Protein AF-A0A374JNR7-F1 (afdb_monomer)

Radius of gyration: 13.34 Å; Cα contacts (8 Å, |Δi|>4): 187; chains: 1; bounding box: 33×24×39 Å

Solvent-accessible surface area (backbone atoms only — not comparable to full-atom values): 5671 Å² total; per-residue (Å²): 95,83,75,86,62,91,61,78,68,47,79,42,51,63,90,55,48,64,52,77,44,77,40,86,48,89,99,46,96,59,74,42,50,32,41,38,35,57,45,75,62,98,59,32,31,37,40,36,39,29,43,77,87,66,53,74,50,74,49,76,44,50,62,93,53,49,66,48,80,45,78,44,80,55,96,82,29,55,44,63,37,42,36,35,50,44,81,88,76,42,29,35,37,42,40,88

pLDDT: mean 89.22, std 11.48, range [48.94, 97.38]

Structure (mmCIF, N/CA/C/O backbone):
data_AF-A0A374JNR7-F1
#
_entry.id   AF-A0A374JNR7-F1
#
loop_
_atom_site.group_PDB
_atom_site.id
_atom_site.type_symbol
_atom_site.label_atom_id
_atom_site.label_alt_id
_atom_site.label_comp_id
_atom_site.label_asym_id
_atom_site.label_entity_id
_atom_site.label_seq_id
_atom_site.pdbx_PDB_ins_code
_atom_site.Cartn_x
_atom_site.Cartn_y
_atom_site.Cartn_z
_atom_site.occupancy
_atom_site.B_iso_or_equiv
_atom_site.auth_seq_id
_atom_site.auth_comp_id
_atom_site.auth_asym_id
_atom_site.auth_atom_id
_atom_site.pdbx_PDB_model_num
ATOM 1 N N . MET A 1 1 ? -12.224 14.253 10.543 1.00 48.94 1 MET A N 1
ATOM 2 C CA . MET A 1 1 ? -11.191 14.921 11.386 1.00 48.94 1 MET A CA 1
ATOM 3 C C . MET A 1 1 ? -9.823 14.397 10.940 1.00 48.94 1 MET A C 1
ATOM 5 O O . MET A 1 1 ? -9.729 13.193 10.777 1.00 48.94 1 MET A O 1
ATOM 9 N N . LYS A 1 2 ? -8.794 15.224 10.666 1.00 51.59 2 LYS A N 1
ATOM 10 C CA . LYS A 1 2 ? -7.481 14.697 10.210 1.00 51.59 2 LYS A CA 1
ATOM 11 C C . LYS A 1 2 ? -6.738 14.040 11.381 1.00 51.59 2 LYS A C 1
ATOM 13 O O . LYS A 1 2 ? -6.398 14.731 12.343 1.00 51.59 2 LYS A O 1
ATOM 18 N N . VAL A 1 3 ? -6.502 12.731 11.306 1.00 51.94 3 VAL A N 1
ATOM 19 C CA . VAL A 1 3 ? -5.721 11.976 12.300 1.00 51.94 3 VAL A CA 1
ATOM 20 C C . VAL A 1 3 ? -4.239 12.333 12.145 1.00 51.94 3 VAL A C 1
ATOM 22 O O . VAL A 1 3 ? -3.728 12.365 11.032 1.00 51.94 3 VAL A O 1
ATOM 25 N N . LYS A 1 4 ? -3.541 12.624 13.251 1.00 49.97 4 LYS A N 1
ATOM 26 C CA .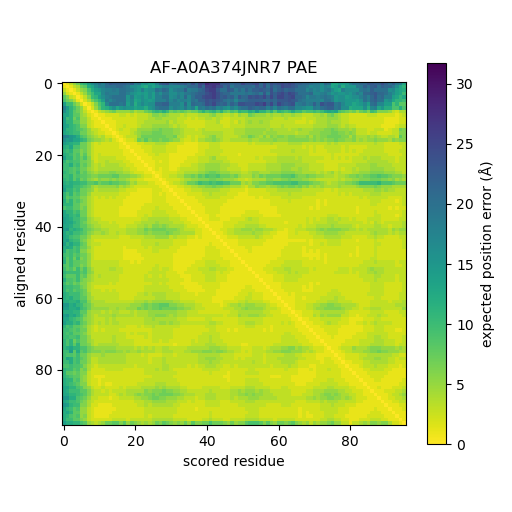 LYS A 1 4 ? -2.070 12.702 13.272 1.00 49.97 4 LYS A CA 1
ATOM 27 C C . LYS A 1 4 ? -1.514 11.346 13.692 1.00 49.97 4 LYS A C 1
ATOM 29 O O . LYS A 1 4 ? -1.608 10.976 14.860 1.00 49.97 4 LYS A O 1
ATOM 34 N N . THR A 1 5 ? -0.940 10.621 12.748 1.00 52.47 5 THR A N 1
ATOM 35 C CA . THR A 1 5 ? -0.227 9.354 12.946 1.00 52.47 5 THR A CA 1
ATOM 36 C C . THR A 1 5 ? 1.217 9.617 13.395 1.00 52.47 5 THR A C 1
ATOM 38 O O . THR A 1 5 ? 1.887 10.511 12.890 1.00 52.47 5 THR A O 1
ATOM 41 N N . ASN A 1 6 ? 1.726 8.840 14.360 1.00 51.53 6 ASN A N 1
ATOM 42 C CA . ASN A 1 6 ? 3.134 8.886 14.809 1.00 51.53 6 ASN A CA 1
ATOM 43 C C . ASN A 1 6 ? 4.032 7.893 14.034 1.00 51.53 6 ASN A C 1
ATOM 45 O O . ASN A 1 6 ? 5.051 7.442 14.558 1.00 51.53 6 ASN A O 1
ATOM 49 N N . VAL A 1 7 ? 3.653 7.500 12.813 1.00 54.19 7 VAL A N 1
ATOM 50 C CA . VAL A 1 7 ? 4.410 6.515 12.029 1.00 54.19 7 VAL A CA 1
ATOM 51 C C . VAL A 1 7 ? 5.463 7.224 11.183 1.00 54.19 7 VAL A C 1
ATOM 53 O O . VAL A 1 7 ? 5.172 7.876 10.187 1.00 54.19 7 VAL A O 1
ATOM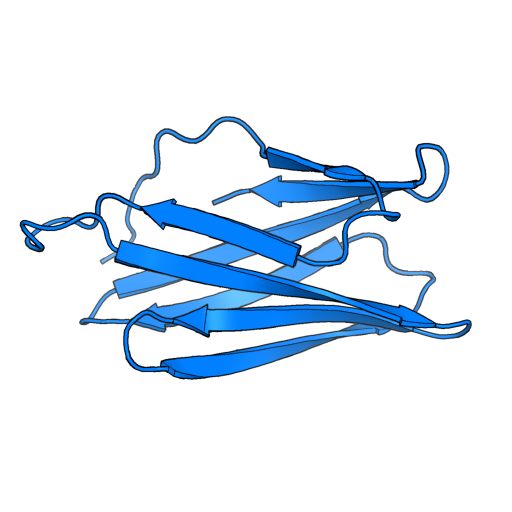 56 N N . SER A 1 8 ? 6.716 7.056 11.595 1.00 66.38 8 SER A N 1
ATOM 57 C CA . SER A 1 8 ? 7.894 7.158 10.739 1.00 66.38 8 SER A CA 1
ATOM 58 C C . SER A 1 8 ? 7.844 6.045 9.687 1.00 66.38 8 SER A C 1
ATOM 60 O O . SER A 1 8 ? 7.722 4.885 10.065 1.00 66.38 8 SER A O 1
ATOM 62 N N . THR A 1 9 ? 7.898 6.439 8.416 1.00 76.19 9 THR A N 1
ATOM 63 C CA . THR A 1 9 ? 7.920 5.662 7.160 1.00 76.19 9 THR A CA 1
ATOM 64 C C . THR A 1 9 ? 7.996 4.126 7.232 1.00 76.19 9 THR A C 1
ATOM 66 O O . THR A 1 9 ? 8.829 3.548 7.933 1.00 76.19 9 THR A O 1
ATOM 69 N N . ILE A 1 10 ? 7.192 3.448 6.406 1.00 88.06 10 ILE A N 1
ATOM 70 C CA . ILE A 1 10 ? 7.258 1.990 6.213 1.00 88.06 10 ILE A CA 1
ATOM 71 C C . ILE A 1 10 ? 7.914 1.694 4.868 1.00 88.06 10 ILE A C 1
ATOM 73 O O . ILE A 1 10 ? 7.389 2.088 3.831 1.00 88.06 10 ILE A O 1
ATOM 77 N N . LEU A 1 11 ? 9.032 0.964 4.886 1.00 90.31 11 LEU A N 1
ATOM 78 C CA . LEU A 1 11 ? 9.728 0.511 3.680 1.00 90.31 11 LEU A CA 1
ATOM 79 C C . LEU A 1 11 ? 9.397 -0.953 3.386 1.00 90.31 11 LEU A C 1
ATOM 81 O O . LEU A 1 11 ? 9.562 -1.820 4.245 1.00 90.31 11 LEU A O 1
ATOM 85 N N . VAL A 1 12 ? 8.963 -1.233 2.160 1.00 91.56 12 VAL A N 1
ATOM 86 C CA . VAL A 1 12 ? 8.574 -2.568 1.698 1.00 91.56 12 VAL A CA 1
ATOM 87 C C . VAL A 1 12 ? 9.323 -2.898 0.411 1.00 91.56 12 VAL A C 1
ATOM 89 O O . VAL A 1 12 ? 9.147 -2.224 -0.599 1.00 91.56 12 VAL A O 1
ATOM 92 N N . SER A 1 13 ? 10.150 -3.945 0.424 1.00 92.19 13 SER A N 1
ATOM 93 C CA . SER A 1 13 ? 10.790 -4.456 -0.801 1.00 92.19 13 SER A CA 1
ATOM 94 C C . SER A 1 13 ? 9.736 -4.838 -1.846 1.00 92.19 13 SER A C 1
ATOM 96 O O . SER A 1 13 ? 8.724 -5.442 -1.494 1.00 92.19 13 SER A O 1
ATOM 98 N N . GLU A 1 14 ? 9.995 -4.562 -3.126 1.00 90.06 14 GLU A N 1
ATOM 99 C CA . GLU A 1 14 ? 9.122 -4.926 -4.252 1.00 90.06 14 GLU A CA 1
ATOM 100 C C . GLU A 1 14 ? 8.817 -6.433 -4.323 1.00 90.06 14 GLU A C 1
ATOM 102 O O . GLU A 1 14 ? 7.779 -6.837 -4.856 1.00 90.06 14 GLU A O 1
ATOM 107 N N . GLU A 1 15 ? 9.687 -7.274 -3.760 1.00 90.88 15 GLU A N 1
ATOM 108 C CA . GLU A 1 15 ? 9.462 -8.719 -3.656 1.00 90.88 15 GLU A CA 1
ATOM 109 C C . GLU A 1 15 ? 8.266 -9.063 -2.751 1.00 90.88 15 GLU A C 1
ATOM 111 O O . GLU A 1 15 ? 7.592 -10.074 -2.967 1.00 90.88 15 GLU A O 1
ATOM 116 N N . ASN A 1 16 ? 7.952 -8.201 -1.779 1.00 89.56 16 ASN A N 1
ATOM 117 C CA . ASN A 1 16 ? 6.781 -8.323 -0.923 1.00 89.56 16 ASN A CA 1
ATOM 118 C C . ASN A 1 16 ? 5.616 -7.550 -1.535 1.00 89.56 16 ASN A C 1
ATOM 120 O O . ASN A 1 16 ? 5.604 -6.324 -1.606 1.00 89.56 16 ASN A O 1
ATOM 124 N N . ARG A 1 17 ? 4.585 -8.283 -1.954 1.00 88.00 17 ARG A N 1
ATOM 125 C CA . ARG A 1 17 ? 3.395 -7.687 -2.577 1.00 88.00 17 ARG A CA 1
ATOM 126 C C . ARG A 1 17 ? 2.297 -7.320 -1.591 1.00 88.00 17 ARG A C 1
ATOM 128 O O . ARG A 1 17 ? 1.228 -6.909 -2.028 1.00 88.00 17 ARG A O 1
ATOM 135 N N . TYR A 1 18 ? 2.550 -7.468 -0.298 1.00 94.00 18 TYR A N 1
ATOM 136 C CA . TYR A 1 18 ? 1.544 -7.319 0.739 1.00 94.00 18 TYR A CA 1
ATOM 137 C C . TYR A 1 18 ? 2.161 -6.825 2.046 1.00 94.00 18 TYR A C 1
ATOM 139 O O . TYR A 1 18 ? 3.231 -7.293 2.442 1.00 94.00 18 TYR A O 1
ATOM 147 N N . VAL A 1 19 ? 1.466 -5.912 2.718 1.00 94.31 19 VAL A N 1
ATOM 148 C CA . VAL A 1 19 ? 1.745 -5.493 4.093 1.00 94.31 19 VAL A CA 1
ATOM 149 C C . VAL A 1 19 ? 0.429 -5.181 4.807 1.00 94.31 19 VAL A C 1
ATOM 151 O O . VAL A 1 19 ? -0.460 -4.572 4.217 1.00 94.31 19 VAL A O 1
ATOM 154 N N . SER A 1 20 ? 0.317 -5.568 6.076 1.00 94.31 20 SER A N 1
ATOM 155 C CA . SER A 1 20 ? -0.783 -5.146 6.950 1.00 94.31 20 SER A CA 1
ATOM 156 C C . SER A 1 20 ? -0.330 -4.003 7.847 1.00 94.31 20 SER A C 1
ATOM 158 O O . SER A 1 20 ? 0.768 -4.035 8.409 1.00 94.31 20 SER A O 1
ATOM 160 N N . LEU A 1 21 ? -1.187 -3.002 7.993 1.00 91.38 21 LEU A N 1
ATOM 161 C CA . LEU A 1 21 ? -0.917 -1.754 8.692 1.00 91.38 21 LEU A CA 1
ATOM 162 C C . LEU A 1 21 ? -1.894 -1.625 9.855 1.00 91.38 21 LEU A C 1
ATOM 164 O O . LEU A 1 21 ? -3.090 -1.451 9.648 1.00 91.38 21 LEU A O 1
ATOM 168 N N . GLY A 1 22 ? -1.376 -1.736 11.078 1.00 91.38 22 GLY A N 1
ATOM 169 C CA . GLY A 1 22 ? -2.156 -1.512 12.291 1.00 91.38 22 GLY A CA 1
ATOM 170 C C . GLY A 1 22 ? -2.154 -0.038 12.675 1.00 91.38 22 GLY A C 1
ATOM 171 O O . GLY A 1 22 ? -1.097 0.515 12.982 1.00 91.38 22 GLY A O 1
ATOM 172 N N . LEU A 1 23 ? -3.328 0.588 12.679 1.00 87.38 23 LEU A N 1
ATOM 173 C CA . LEU A 1 23 ? -3.515 1.986 13.051 1.00 87.38 23 LEU A CA 1
ATOM 174 C C . LEU A 1 23 ? -4.341 2.096 14.334 1.00 87.38 23 LEU A C 1
ATOM 176 O O . LEU A 1 23 ? -5.396 1.480 14.473 1.00 87.38 23 LEU A O 1
ATOM 180 N N . ASN A 1 24 ? -3.863 2.928 15.260 1.00 88.81 24 ASN A N 1
ATOM 181 C CA . ASN A 1 24 ? -4.674 3.409 16.374 1.00 88.81 24 ASN A CA 1
ATOM 182 C C . ASN A 1 24 ? -5.475 4.613 15.876 1.00 88.81 24 ASN A C 1
ATOM 184 O O . ASN A 1 24 ? -4.891 5.668 15.610 1.00 88.81 24 ASN A O 1
ATOM 188 N N . ILE A 1 25 ? -6.786 4.448 15.730 1.00 87.00 25 ILE A N 1
ATOM 189 C CA . ILE A 1 25 ? -7.694 5.508 15.284 1.00 87.00 25 ILE A CA 1
ATOM 190 C C . ILE A 1 25 ? -8.380 6.101 16.522 1.00 87.00 25 ILE A C 1
ATOM 192 O O . ILE A 1 25 ? -8.783 5.337 17.400 1.00 87.00 25 ILE A O 1
ATOM 196 N N . PRO A 1 26 ? -8.481 7.441 16.648 1.00 85.94 26 PRO A N 1
ATOM 197 C CA . PRO A 1 26 ? -9.178 8.048 17.776 1.00 85.94 26 PRO A CA 1
ATOM 198 C C . PRO A 1 26 ? -10.609 7.518 17.897 1.00 85.94 26 PRO A C 1
ATOM 200 O O . PRO A 1 26 ? -11.267 7.270 16.894 1.00 85.94 26 PRO A O 1
ATOM 203 N N . ASP A 1 27 ? -11.071 7.349 19.133 1.00 88.31 27 ASP A N 1
ATOM 204 C CA . ASP A 1 27 ? -12.423 6.879 19.464 1.00 88.31 27 ASP A CA 1
ATOM 205 C C . ASP A 1 27 ? -12.744 5.420 19.069 1.00 88.31 27 ASP A C 1
ATOM 207 O O . ASP A 1 27 ? -13.837 4.940 19.365 1.00 88.31 27 ASP A O 1
ATOM 211 N N . ILE A 1 28 ? -11.772 4.677 18.520 1.00 87.81 28 ILE A N 1
ATOM 212 C CA . ILE A 1 28 ? -11.863 3.231 18.288 1.00 87.81 28 ILE A CA 1
ATOM 213 C C . ILE A 1 28 ? -10.940 2.505 19.275 1.00 87.81 28 ILE A C 1
ATOM 215 O O . ILE A 1 28 ? -9.728 2.718 19.286 1.00 87.81 28 ILE A O 1
ATOM 219 N N . GLU A 1 29 ? -11.507 1.647 20.130 1.00 89.44 29 GLU A N 1
ATOM 220 C CA . GLU A 1 29 ? -10.753 0.964 21.199 1.00 89.44 29 GLU A CA 1
ATOM 221 C C . GLU A 1 29 ? -9.757 -0.085 20.672 1.00 89.44 29 GLU A C 1
ATOM 223 O O . GLU A 1 29 ? -8.766 -0.394 21.337 1.00 89.44 29 GLU A O 1
ATOM 228 N N . GLU A 1 30 ? -10.001 -0.627 19.477 1.00 90.81 30 GLU A N 1
ATOM 229 C CA . GLU A 1 30 ? -9.199 -1.690 18.870 1.00 90.81 30 GLU A CA 1
ATOM 230 C C . GLU A 1 30 ? -8.282 -1.169 17.756 1.00 90.81 30 GLU A C 1
ATOM 232 O O . GLU A 1 30 ? -8.643 -0.266 16.998 1.00 90.81 30 GLU A O 1
ATOM 237 N N . ILE A 1 31 ? -7.105 -1.793 17.612 1.00 91.06 31 ILE A N 1
ATOM 238 C CA . ILE A 1 31 ? -6.202 -1.536 16.482 1.00 91.06 31 ILE A CA 1
ATOM 239 C C . ILE A 1 31 ? -6.911 -1.933 15.191 1.00 91.06 31 ILE A C 1
ATOM 241 O O . ILE A 1 31 ? -7.279 -3.091 15.002 1.00 91.06 31 ILE A O 1
ATOM 245 N N . GLN A 1 32 ? -7.020 -0.977 14.279 1.00 92.94 32 GLN A N 1
ATOM 246 C CA . GLN A 1 32 ? -7.634 -1.178 12.978 1.00 92.94 32 GLN A CA 1
ATOM 247 C C . GLN A 1 32 ? -6.583 -1.637 11.973 1.00 92.94 32 GLN A C 1
ATOM 249 O O . GLN A 1 32 ? -5.524 -1.018 11.849 1.00 92.94 32 GLN A O 1
ATOM 254 N N . ILE A 1 33 ? -6.860 -2.742 11.279 1.00 94.12 33 ILE A N 1
ATOM 255 C CA . ILE A 1 33 ? -5.928 -3.352 10.328 1.00 94.12 33 ILE A CA 1
ATOM 256 C C . ILE A 1 33 ? -6.331 -2.981 8.904 1.00 94.12 33 ILE A C 1
ATOM 258 O O . ILE A 1 33 ? -7.417 -3.327 8.450 1.00 94.12 33 ILE A O 1
ATOM 262 N N . PHE A 1 34 ? -5.423 -2.316 8.196 1.00 94.38 34 PHE A N 1
ATOM 263 C CA . PHE A 1 34 ? -5.541 -2.021 6.773 1.00 94.38 34 PHE A CA 1
ATOM 264 C C . PHE A 1 34 ? -4.568 -2.893 5.991 1.00 94.38 34 PHE A C 1
ATOM 266 O O . PHE A 1 34 ? -3.367 -2.896 6.266 1.00 94.38 34 PHE A O 1
ATOM 273 N N . ASP A 1 35 ? -5.062 -3.595 4.982 1.00 96.25 35 ASP A N 1
ATOM 274 C CA . ASP A 1 35 ? -4.240 -4.458 4.141 1.00 96.25 35 ASP A CA 1
ATOM 275 C C . ASP A 1 35 ? -3.853 -3.749 2.849 1.00 96.25 35 ASP A C 1
ATOM 277 O O . ASP A 1 35 ? -4.710 -3.358 2.058 1.00 96.25 35 ASP A O 1
ATOM 281 N N . VAL A 1 36 ? -2.555 -3.624 2.591 1.00 96.06 36 VAL A N 1
ATOM 282 C CA . VAL A 1 36 ? -2.021 -2.975 1.392 1.00 96.06 36 VAL A CA 1
ATOM 283 C C . VAL A 1 36 ? -1.393 -4.011 0.478 1.00 96.06 36 VAL A C 1
ATOM 285 O O . VAL A 1 36 ? -0.439 -4.695 0.838 1.00 96.06 36 VAL A O 1
ATOM 288 N N . ASN A 1 37 ? -1.914 -4.093 -0.742 1.00 96.69 37 ASN A N 1
ATOM 289 C CA . ASN A 1 37 ? -1.418 -4.952 -1.807 1.00 96.69 37 ASN A CA 1
ATOM 290 C C . ASN A 1 37 ? -0.751 -4.111 -2.893 1.00 96.69 37 ASN A C 1
ATOM 292 O O . ASN A 1 37 ? -1.385 -3.221 -3.459 1.00 96.69 37 ASN A O 1
ATOM 296 N N . PHE A 1 38 ? 0.492 -4.431 -3.239 1.00 95.81 38 PHE A N 1
ATOM 297 C CA . PHE A 1 38 ? 1.245 -3.737 -4.280 1.00 95.81 38 PHE A CA 1
ATOM 298 C C . PHE A 1 38 ? 1.035 -4.396 -5.643 1.00 95.81 38 PHE A C 1
ATOM 300 O O . PHE A 1 38 ? 1.151 -5.613 -5.814 1.00 95.81 38 PHE A O 1
ATOM 307 N N . ILE A 1 39 ? 0.751 -3.569 -6.644 1.00 94.19 39 ILE A N 1
ATOM 308 C CA . ILE A 1 39 ? 0.517 -3.970 -8.027 1.00 94.19 39 ILE A CA 1
ATOM 309 C C . ILE A 1 39 ? 1.616 -3.348 -8.873 1.00 94.19 39 ILE A C 1
ATOM 311 O O . ILE A 1 39 ? 1.811 -2.138 -8.838 1.00 94.19 39 ILE A O 1
ATOM 315 N N . LYS A 1 40 ? 2.295 -4.151 -9.692 1.00 92.50 40 LYS A N 1
ATOM 316 C CA . LYS A 1 40 ? 3.268 -3.637 -10.657 1.00 92.50 40 LYS A CA 1
ATOM 317 C C . LYS A 1 40 ? 3.334 -4.498 -11.907 1.00 92.50 40 LYS A C 1
ATOM 319 O O . LYS A 1 40 ? 3.266 -5.725 -11.847 1.00 92.50 40 LYS A O 1
ATOM 324 N N . ASN A 1 41 ? 3.450 -3.835 -13.049 1.00 90.88 41 ASN A N 1
ATOM 325 C CA . ASN A 1 41 ? 3.724 -4.432 -14.348 1.00 90.88 41 ASN A CA 1
ATOM 326 C C . ASN A 1 41 ? 4.648 -3.514 -15.166 1.00 90.88 41 ASN A C 1
ATOM 328 O O . ASN A 1 41 ? 5.168 -2.521 -14.663 1.00 90.88 41 ASN A O 1
ATOM 332 N N . THR A 1 42 ? 4.854 -3.842 -16.441 1.00 92.56 42 THR A N 1
ATOM 333 C CA . THR A 1 42 ? 5.781 -3.116 -17.325 1.00 92.56 42 THR A CA 1
ATOM 334 C C . THR A 1 42 ? 5.377 -1.669 -17.622 1.00 92.56 42 THR A C 1
ATOM 336 O O . THR A 1 42 ? 6.203 -0.903 -18.105 1.00 92.56 42 THR A O 1
ATOM 339 N N . HIS A 1 43 ? 4.123 -1.283 -17.379 1.00 93.56 43 HIS A N 1
ATOM 340 C CA . HIS A 1 43 ? 3.592 0.037 -17.735 1.00 93.56 43 HIS A CA 1
ATOM 341 C C . HIS A 1 43 ? 3.109 0.841 -16.529 1.00 93.56 43 HIS A C 1
ATOM 343 O O . HIS A 1 43 ? 3.158 2.072 -16.556 1.00 93.56 43 HIS A O 1
ATOM 349 N N . ASN A 1 44 ? 2.637 0.160 -15.487 1.00 95.25 44 ASN A N 1
ATOM 350 C CA . ASN A 1 44 ? 1.965 0.761 -14.347 1.00 95.25 44 ASN A CA 1
ATOM 351 C C . ASN A 1 44 ? 2.411 0.112 -13.041 1.00 95.25 44 ASN A C 1
ATOM 353 O O . ASN A 1 44 ? 2.768 -1.067 -13.001 1.00 95.25 44 ASN A O 1
ATOM 357 N N . TRP A 1 45 ? 2.274 0.872 -11.967 1.00 95.69 45 TRP A N 1
ATOM 358 C CA . TRP A 1 45 ? 2.287 0.352 -10.610 1.00 95.69 45 TRP A CA 1
ATOM 359 C C . TRP A 1 45 ? 1.188 1.021 -9.788 1.00 95.69 45 TRP A C 1
ATOM 361 O O . TRP A 1 45 ? 0.542 1.967 -10.240 1.00 95.69 45 TRP A O 1
ATOM 371 N N . GLY A 1 46 ? 0.949 0.516 -8.593 1.00 96.12 46 GLY A N 1
ATOM 372 C CA . GLY A 1 46 ? 0.060 1.135 -7.633 1.00 96.12 46 GLY A CA 1
ATOM 373 C C . GLY A 1 46 ? -0.264 0.188 -6.500 1.00 96.12 46 GLY A 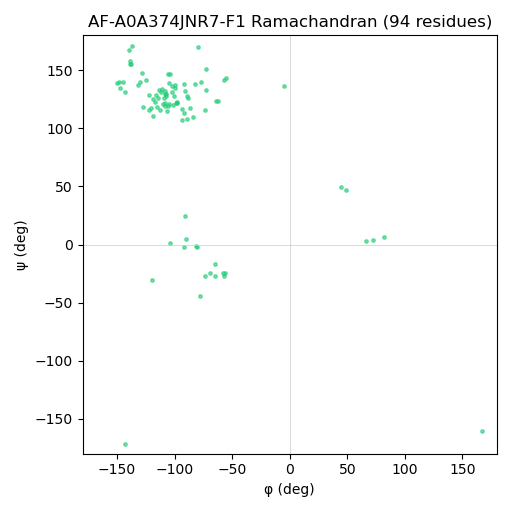C 1
ATOM 374 O O . GLY A 1 46 ?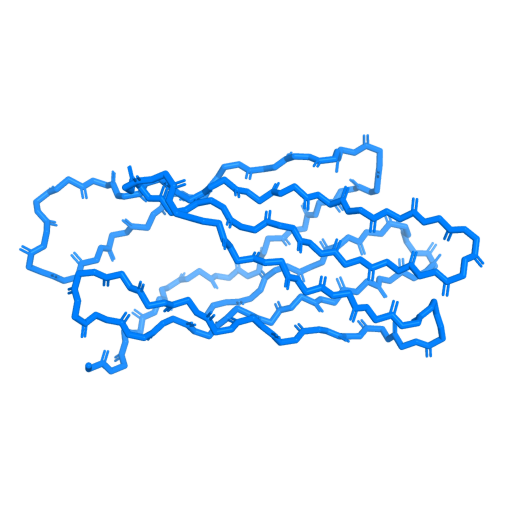 0.449 -0.792 -6.282 1.00 96.12 46 GLY A O 1
ATOM 375 N N . ILE A 1 47 ? -1.345 0.480 -5.791 1.00 97.06 47 ILE A N 1
ATOM 376 C CA . ILE A 1 47 ? -1.741 -0.287 -4.617 1.00 97.06 47 ILE A CA 1
ATOM 377 C C . ILE A 1 47 ? -3.250 -0.515 -4.581 1.00 97.06 47 ILE A C 1
ATOM 379 O O . ILE A 1 47 ? -4.034 0.235 -5.169 1.00 97.06 47 ILE A O 1
ATOM 383 N N . THR A 1 48 ? -3.650 -1.549 -3.856 1.00 97.38 48 THR A N 1
ATOM 384 C CA . THR A 1 48 ? -5.009 -1.719 -3.343 1.00 97.38 48 THR A CA 1
ATOM 385 C C . THR A 1 48 ? -4.943 -1.753 -1.830 1.00 97.38 48 THR A C 1
ATOM 387 O O . THR A 1 48 ? -4.210 -2.571 -1.282 1.00 97.38 48 THR A O 1
ATOM 390 N N . VAL A 1 49 ? -5.704 -0.882 -1.179 1.00 97.12 49 VAL A N 1
ATOM 391 C CA . VAL A 1 49 ? -5.892 -0.880 0.270 1.00 97.12 49 VAL A CA 1
ATOM 392 C C . VAL A 1 49 ? -7.248 -1.493 0.578 1.00 97.12 49 VAL A C 1
ATOM 394 O O . VAL A 1 49 ? -8.235 -1.117 -0.051 1.00 97.12 49 VAL A O 1
ATOM 397 N N . VAL A 1 50 ? -7.294 -2.434 1.511 1.00 97.38 50 VAL A N 1
ATOM 398 C CA . VAL A 1 50 ? -8.524 -2.991 2.077 1.00 97.38 50 VAL A CA 1
ATOM 399 C C . VAL A 1 50 ? -8.642 -2.458 3.498 1.00 97.38 50 VAL A C 1
ATOM 401 O O . VAL A 1 50 ? -7.708 -2.609 4.284 1.00 97.38 50 VAL A O 1
ATOM 404 N N . ASP A 1 51 ? -9.741 -1.775 3.794 1.00 95.62 51 ASP A N 1
ATOM 405 C CA . ASP A 1 51 ? -10.035 -1.280 5.139 1.00 95.62 51 ASP A CA 1
ATOM 406 C C . ASP A 1 51 ? -10.604 -2.398 6.044 1.00 95.62 51 ASP A C 1
ATOM 408 O O . ASP A 1 51 ? -10.910 -3.489 5.547 1.00 95.62 51 ASP A O 1
ATOM 412 N N . PRO A 1 52 ? -10.733 -2.165 7.366 1.00 95.44 52 PRO A N 1
ATOM 413 C CA . PRO A 1 52 ? -11.248 -3.167 8.303 1.00 95.44 52 PRO A CA 1
ATOM 414 C C . PRO A 1 52 ? -12.649 -3.700 7.968 1.00 95.44 52 PRO A C 1
ATOM 416 O O . PRO A 1 52 ? -12.958 -4.848 8.287 1.00 95.44 52 PRO A O 1
ATOM 419 N N . ASP A 1 53 ? -13.474 -2.907 7.278 1.00 95.38 53 ASP A N 1
ATOM 420 C CA . ASP A 1 53 ? -14.816 -3.305 6.833 1.00 95.38 53 ASP A CA 1
ATOM 421 C C . ASP A 1 53 ? -14.784 -4.133 5.533 1.00 95.38 53 ASP A C 1
ATOM 423 O O . ASP A 1 53 ? -15.820 -4.573 5.023 1.00 95.38 53 ASP A O 1
ATOM 427 N N . GLY A 1 54 ? -13.594 -4.361 4.971 1.00 95.69 54 GLY A N 1
ATOM 428 C CA . GLY A 1 54 ? -13.377 -5.097 3.730 1.00 95.69 54 GLY A CA 1
ATOM 429 C C . GLY A 1 54 ? -13.597 -4.260 2.470 1.00 95.69 54 GLY A C 1
ATOM 430 O O . GLY A 1 54 ? -13.567 -4.803 1.359 1.00 95.69 54 GLY A O 1
ATOM 431 N N . LYS A 1 55 ? -13.824 -2.949 2.591 1.00 96.56 55 LYS A N 1
ATOM 432 C CA . LYS A 1 55 ? -13.957 -2.059 1.440 1.00 96.56 55 LYS A CA 1
ATOM 433 C C . LYS A 1 55 ? -12.577 -1.760 0.864 1.00 96.56 55 LYS A C 1
ATOM 435 O O . LYS A 1 55 ? -11.581 -1.578 1.557 1.00 96.56 55 LYS A O 1
ATOM 440 N N . THR A 1 56 ? -12.528 -1.735 -0.464 1.00 96.88 56 THR A N 1
ATOM 441 C CA . THR A 1 56 ? -11.275 -1.668 -1.214 1.00 96.88 56 THR A CA 1
ATOM 442 C C . THR A 1 56 ? -11.114 -0.333 -1.926 1.00 96.88 56 THR A C 1
ATOM 444 O O . THR A 1 56 ? -11.991 0.069 -2.696 1.00 96.88 56 THR A O 1
ATOM 447 N N . THR A 1 57 ? -9.951 0.291 -1.774 1.00 96.94 57 THR A N 1
ATOM 448 C CA . THR A 1 57 ? -9.528 1.463 -2.543 1.00 96.94 57 THR A CA 1
ATOM 449 C C . THR A 1 57 ? -8.314 1.101 -3.386 1.00 96.94 57 THR A C 1
ATOM 451 O O . THR A 1 57 ? -7.252 0.782 -2.859 1.00 96.94 57 THR A O 1
ATOM 454 N N . THR A 1 58 ? -8.445 1.186 -4.710 1.00 96.69 58 THR A N 1
ATOM 455 C CA . THR A 1 58 ? -7.342 0.919 -5.644 1.00 96.69 58 THR A CA 1
ATOM 456 C C . THR A 1 58 ? -6.907 2.201 -6.331 1.00 96.69 58 THR A C 1
ATOM 458 O O . THR A 1 58 ? -7.727 2.952 -6.868 1.00 96.69 58 THR A O 1
ATOM 461 N N . LYS A 1 59 ? -5.595 2.421 -6.386 1.00 97.38 59 LYS A N 1
ATOM 462 C CA . LYS A 1 59 ? -4.985 3.497 -7.163 1.00 97.38 59 LYS A CA 1
ATOM 463 C C . LYS A 1 59 ? -3.829 2.950 -7.979 1.00 97.38 59 LYS A C 1
ATOM 465 O O . LYS A 1 59 ? -3.023 2.167 -7.491 1.00 97.38 59 LYS A O 1
ATOM 470 N N . LEU A 1 60 ? -3.757 3.390 -9.231 1.00 96.25 60 LEU A N 1
ATOM 471 C CA . LEU A 1 60 ? -2.713 3.031 -10.182 1.00 96.25 60 LEU A CA 1
ATOM 472 C C . LEU A 1 60 ? -2.117 4.298 -10.786 1.00 96.25 60 LEU A C 1
ATOM 474 O O . LEU A 1 60 ? -2.816 5.286 -11.011 1.00 96.25 60 LEU A O 1
ATOM 478 N N . THR A 1 61 ? -0.836 4.236 -11.109 1.00 96.31 61 THR A N 1
ATOM 479 C CA . THR A 1 61 ? -0.110 5.271 -11.832 1.00 96.31 61 THR A CA 1
ATOM 480 C C . THR A 1 61 ? 0.838 4.643 -12.851 1.00 96.31 61 THR A C 1
ATOM 482 O O . THR A 1 61 ? 1.067 3.431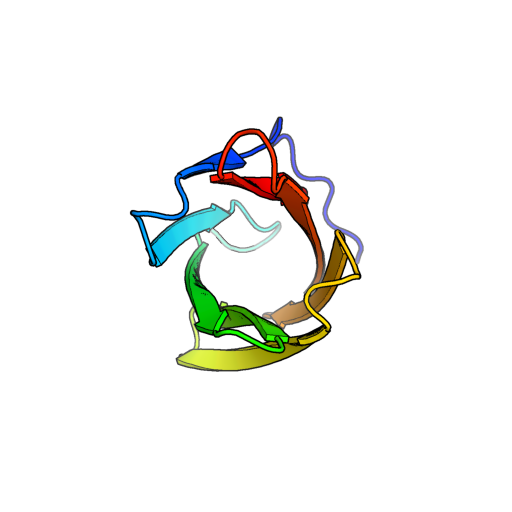 -12.867 1.00 96.31 61 THR A O 1
ATOM 485 N N . LYS A 1 62 ? 1.370 5.468 -13.752 1.00 95.25 62 LYS A N 1
ATOM 486 C CA . LYS A 1 62 ? 2.339 5.024 -14.762 1.00 95.25 62 LYS A CA 1
ATOM 487 C C . LYS A 1 62 ? 3.693 4.758 -14.112 1.00 95.25 62 LYS A C 1
ATOM 489 O O . LYS A 1 62 ? 4.072 5.457 -13.182 1.00 95.25 62 LYS A O 1
ATOM 494 N N . ILE A 1 63 ? 4.472 3.839 -14.679 1.00 91.25 63 ILE A N 1
ATOM 495 C CA . ILE A 1 63 ? 5.811 3.478 -14.181 1.00 91.25 63 ILE A CA 1
ATOM 496 C C . ILE A 1 63 ? 6.798 4.657 -14.107 1.00 91.25 63 ILE A C 1
ATOM 498 O O . ILE A 1 63 ? 7.720 4.638 -13.307 1.00 91.25 63 ILE A O 1
ATOM 502 N N . CYS A 1 64 ? 6.583 5.710 -14.903 1.00 89.88 64 CYS A N 1
ATOM 503 C CA . CYS A 1 64 ? 7.398 6.928 -14.881 1.00 89.88 64 CYS A CA 1
ATOM 504 C C . CYS A 1 64 ? 7.043 7.915 -13.755 1.00 89.88 64 CYS A C 1
ATOM 506 O O . CYS A 1 64 ? 7.646 8.984 -13.664 1.00 89.88 64 CYS A O 1
ATOM 508 N N . LYS A 1 65 ? 6.022 7.615 -12.948 1.00 94.50 65 LYS A N 1
ATOM 509 C CA . LYS A 1 65 ? 5.664 8.373 -11.751 1.00 94.50 65 LYS A CA 1
ATOM 510 C C . LYS A 1 6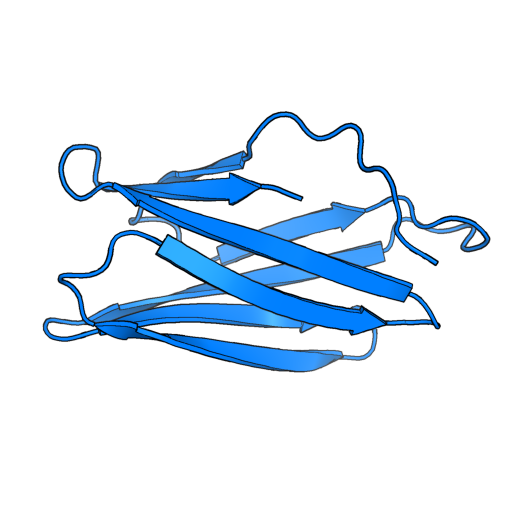5 ? 6.160 7.605 -10.540 1.00 94.50 65 LYS A C 1
ATOM 512 O O . LYS A 1 65 ? 5.934 6.406 -10.458 1.00 94.50 65 LYS A O 1
ATOM 517 N N . ASN A 1 66 ? 6.761 8.310 -9.592 1.00 94.31 66 ASN A N 1
ATOM 518 C CA . ASN A 1 66 ? 7.363 7.681 -8.417 1.00 94.31 66 ASN A CA 1
ATOM 519 C C . ASN A 1 66 ? 6.504 7.842 -7.164 1.00 94.31 66 ASN A C 1
ATOM 521 O O . ASN A 1 66 ? 6.920 7.403 -6.104 1.00 94.31 66 ASN A O 1
ATOM 525 N N . SER A 1 67 ? 5.340 8.488 -7.263 1.00 95.44 67 SER A N 1
ATOM 526 C CA . SER A 1 67 ? 4.448 8.702 -6.129 1.00 95.44 67 SER A CA 1
ATOM 527 C C . SER A 1 67 ? 2.989 8.466 -6.487 1.00 95.44 67 SER A C 1
ATOM 529 O O . SER A 1 67 ? 2.576 8.575 -7.652 1.00 95.44 67 SER A O 1
ATOM 531 N N . LEU A 1 68 ? 2.220 8.140 -5.457 1.00 95.44 68 LEU A N 1
ATOM 532 C CA . LEU A 1 68 ? 0.803 7.873 -5.515 1.00 95.44 68 LEU A CA 1
ATOM 533 C C . LEU A 1 68 ? 0.148 8.321 -4.202 1.00 95.44 68 LEU A C 1
ATOM 535 O O . LEU A 1 68 ? 0.653 8.028 -3.125 1.00 95.44 68 LEU A O 1
ATOM 539 N N . GLU A 1 69 ? -0.976 9.019 -4.311 1.00 95.38 69 GLU A N 1
ATOM 540 C CA . GLU A 1 69 ? -1.782 9.468 -3.174 1.00 95.38 69 GLU A CA 1
ATOM 541 C C . GLU A 1 69 ? -3.064 8.632 -3.112 1.00 95.38 69 GLU A C 1
ATOM 543 O O . GLU A 1 69 ? -3.755 8.447 -4.126 1.00 95.38 69 GLU A O 1
ATOM 548 N N . VAL A 1 70 ? -3.355 8.084 -1.934 1.00 94.38 70 VAL A N 1
ATOM 549 C CA . VAL A 1 70 ? -4.551 7.287 -1.663 1.00 94.38 70 VAL A CA 1
ATOM 550 C C . VAL A 1 70 ? -5.327 7.915 -0.524 1.00 94.38 70 VAL A C 1
ATOM 552 O O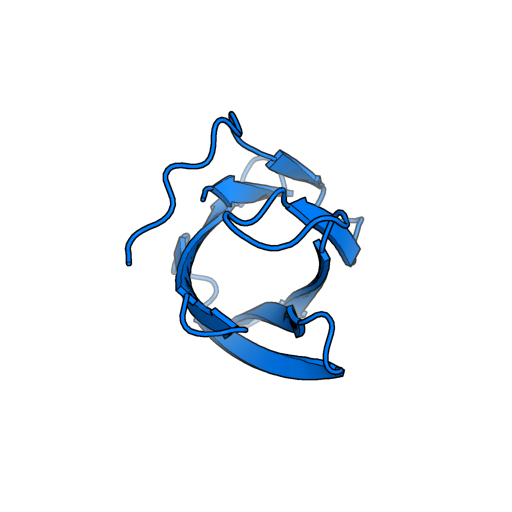 . VAL A 1 70 ? -4.874 7.935 0.614 1.00 94.38 70 VAL A O 1
ATOM 555 N N . GLU A 1 71 ? -6.531 8.368 -0.841 1.00 93.81 71 GLU A N 1
ATOM 556 C CA . GLU A 1 71 ? -7.512 8.799 0.147 1.00 93.81 71 GLU A CA 1
ATOM 557 C C . GLU A 1 71 ? -8.353 7.590 0.574 1.00 93.81 71 GLU A C 1
ATOM 559 O O . GLU A 1 71 ? -8.919 6.879 -0.266 1.00 93.81 71 GLU A O 1
ATOM 564 N N . ILE A 1 72 ? -8.425 7.343 1.878 1.00 91.75 72 ILE A N 1
ATOM 565 C CA . ILE A 1 72 ? -9.203 6.262 2.485 1.00 91.75 72 ILE A CA 1
ATOM 566 C C . ILE A 1 72 ? -10.182 6.898 3.465 1.00 91.75 72 ILE A C 1
ATOM 568 O O . ILE A 1 72 ? -9.774 7.668 4.328 1.00 91.75 72 ILE A O 1
ATOM 572 N N . PHE A 1 73 ? -11.462 6.552 3.343 1.00 92.38 73 PHE A N 1
ATOM 573 C CA . PHE A 1 73 ? -12.495 6.980 4.282 1.00 92.38 73 PHE A CA 1
ATOM 574 C C . PHE A 1 73 ? -13.012 5.778 5.064 1.00 92.38 73 PHE A C 1
ATOM 576 O O . PHE A 1 73 ? -13.613 4.882 4.454 1.00 92.38 73 PHE A O 1
ATOM 583 N N . PHE A 1 74 ? -12.784 5.791 6.376 1.00 91.50 74 PHE A N 1
ATOM 584 C CA . PHE A 1 74 ? -13.154 4.732 7.313 1.00 91.50 74 PHE A CA 1
ATOM 585 C C . PHE A 1 74 ? -13.598 5.340 8.651 1.00 91.50 74 PHE A C 1
ATOM 587 O O . PHE A 1 74 ? -12.915 6.212 9.181 1.00 91.50 74 PHE A O 1
ATOM 594 N N . ASP A 1 75 ? -14.747 4.888 9.158 1.00 88.81 75 ASP A N 1
ATOM 595 C CA . ASP A 1 75 ? -15.350 5.288 10.442 1.00 88.81 75 ASP A CA 1
ATOM 596 C C . ASP A 1 75 ? -15.328 6.807 10.728 1.00 88.81 75 ASP A C 1
ATOM 598 O O . ASP A 1 75 ? -14.887 7.265 11.772 1.00 88.81 75 ASP A O 1
ATOM 602 N N . GLU A 1 76 ? -15.768 7.616 9.754 1.00 89.62 76 GLU A N 1
ATOM 603 C CA . GLU A 1 76 ? -15.800 9.096 9.814 1.00 89.62 76 GLU A CA 1
ATOM 604 C C . GLU A 1 76 ? -14.432 9.812 9.724 1.00 89.62 76 GLU A C 1
ATOM 606 O O . GLU A 1 76 ? -14.352 11.051 9.768 1.00 89.62 76 GLU A O 1
ATOM 611 N N . TYR A 1 77 ? -13.352 9.059 9.514 1.00 89.38 77 TYR A N 1
ATOM 612 C CA . TYR A 1 77 ? -12.001 9.577 9.323 1.00 89.38 77 TYR A CA 1
ATOM 613 C C . TYR A 1 77 ? -11.552 9.513 7.863 1.00 89.38 77 TYR A C 1
ATOM 615 O O . TYR A 1 77 ? -11.751 8.517 7.167 1.00 89.38 77 TYR A O 1
ATOM 623 N N . ASP A 1 78 ? -10.881 10.583 7.432 1.00 89.69 78 ASP A N 1
ATOM 624 C CA . ASP A 1 78 ? -10.146 10.643 6.171 1.00 89.69 78 ASP A CA 1
ATOM 625 C C . ASP A 1 78 ? -8.659 10.407 6.453 1.00 89.69 78 ASP A C 1
ATOM 627 O O . ASP A 1 78 ? -8.030 11.167 7.202 1.00 89.69 78 ASP A O 1
ATOM 631 N N . PHE A 1 79 ? -8.102 9.377 5.826 1.00 87.19 79 PHE A N 1
ATOM 632 C CA . PHE A 1 79 ? -6.680 9.059 5.841 1.00 87.19 79 PHE A CA 1
ATOM 633 C C . PHE A 1 79 ? -6.086 9.355 4.471 1.00 87.19 79 PHE A C 1
ATOM 635 O O . PHE A 1 79 ? -6.622 8.939 3.443 1.00 87.19 79 PHE A O 1
ATOM 642 N N . GLU A 1 80 ? -4.958 10.051 4.470 1.00 90.31 80 GLU A N 1
ATOM 643 C CA . GLU A 1 80 ? -4.158 10.296 3.279 1.00 90.31 80 GLU A CA 1
ATOM 644 C C . GLU A 1 80 ? -2.917 9.413 3.383 1.00 90.31 80 GLU A C 1
ATOM 646 O O . GLU A 1 80 ? -2.112 9.564 4.296 1.00 90.31 80 GLU A O 1
ATOM 651 N N . MET A 1 81 ? -2.791 8.451 2.477 1.00 91.06 81 MET A N 1
ATOM 652 C CA . MET A 1 81 ? -1.618 7.595 2.372 1.00 91.06 81 MET A CA 1
ATOM 653 C C . MET A 1 81 ? -0.814 8.025 1.149 1.00 91.06 81 MET A C 1
ATOM 655 O O . MET A 1 81 ? -1.290 7.938 0.012 1.00 91.06 81 MET A O 1
ATOM 659 N N . LEU A 1 82 ? 0.424 8.451 1.377 1.00 93.38 82 LEU A N 1
ATOM 660 C CA . LEU A 1 82 ? 1.380 8.735 0.315 1.00 93.38 82 LEU A CA 1
ATOM 661 C C . LEU A 1 82 ? 2.290 7.528 0.137 1.00 93.38 82 LEU A C 1
ATOM 663 O O . LEU A 1 82 ? 2.974 7.108 1.069 1.00 93.38 82 LEU A O 1
ATOM 667 N N . VAL A 1 83 ? 2.305 6.981 -1.074 1.00 94.81 83 VAL A N 1
ATOM 668 C CA . VAL A 1 83 ? 3.172 5.864 -1.436 1.00 94.81 83 VAL A CA 1
ATOM 669 C C . VAL A 1 83 ? 4.171 6.319 -2.477 1.00 94.81 83 VAL A C 1
ATOM 671 O O . VAL A 1 83 ? 3.785 6.827 -3.531 1.00 94.81 83 VAL A O 1
ATOM 674 N N . TYR A 1 84 ? 5.451 6.104 -2.203 1.00 94.88 84 TYR A N 1
ATOM 675 C CA . TYR A 1 84 ? 6.527 6.289 -3.163 1.00 94.88 84 TYR A CA 1
ATOM 676 C C . TYR A 1 84 ? 7.046 4.940 -3.635 1.00 94.88 84 TYR A C 1
ATOM 678 O O . TYR A 1 84 ? 7.060 3.970 -2.882 1.00 94.88 84 TYR A O 1
ATOM 686 N N . TYR A 1 85 ? 7.471 4.881 -4.890 1.00 94.19 85 TYR A N 1
ATOM 687 C CA . TYR A 1 85 ? 8.187 3.743 -5.436 1.00 94.19 85 TYR A CA 1
ATOM 688 C C . TYR A 1 85 ? 9.557 4.201 -5.931 1.00 94.19 85 TYR A C 1
ATOM 690 O O . TYR A 1 85 ? 9.658 5.029 -6.844 1.00 94.19 85 TYR A O 1
ATOM 698 N N . ASP A 1 86 ? 10.602 3.658 -5.315 1.00 91.12 86 ASP A N 1
ATOM 699 C CA . ASP A 1 86 ? 11.984 3.869 -5.715 1.00 91.12 86 ASP A CA 1
ATOM 700 C C . ASP A 1 86 ? 12.427 2.744 -6.660 1.00 91.12 86 ASP A C 1
ATOM 702 O O . ASP A 1 86 ? 12.470 1.568 -6.290 1.00 91.12 86 ASP A O 1
ATOM 706 N N . ASN A 1 87 ? 12.750 3.124 -7.899 1.00 87.81 87 ASN A N 1
ATOM 707 C CA . ASN A 1 87 ? 13.217 2.193 -8.924 1.00 87.81 87 ASN A CA 1
ATOM 708 C C . ASN A 1 87 ? 14.654 1.718 -8.668 1.00 87.81 87 ASN A C 1
ATOM 710 O O . ASN A 1 87 ? 14.992 0.626 -9.114 1.00 87.81 87 ASN A O 1
ATOM 714 N N . ASP A 1 88 ? 15.487 2.505 -7.980 1.00 90.00 88 ASP A N 1
ATOM 715 C CA . ASP A 1 88 ? 16.897 2.166 -7.767 1.00 90.00 88 ASP A CA 1
ATOM 716 C C . ASP A 1 88 ? 17.038 1.118 -6.658 1.00 90.00 88 ASP A C 1
ATOM 718 O O . ASP A 1 88 ? 17.771 0.138 -6.800 1.00 90.00 88 ASP A O 1
ATOM 722 N N . SER A 1 89 ? 16.302 1.298 -5.558 1.00 91.00 89 SER A N 1
ATOM 723 C CA . SER A 1 89 ? 16.282 0.357 -4.431 1.00 91.00 89 SER A CA 1
ATOM 724 C C . SER A 1 89 ? 15.184 -0.706 -4.521 1.00 91.00 89 SER A C 1
ATOM 726 O O . SER A 1 89 ? 15.101 -1.559 -3.637 1.00 91.00 89 SER A O 1
ATOM 728 N N 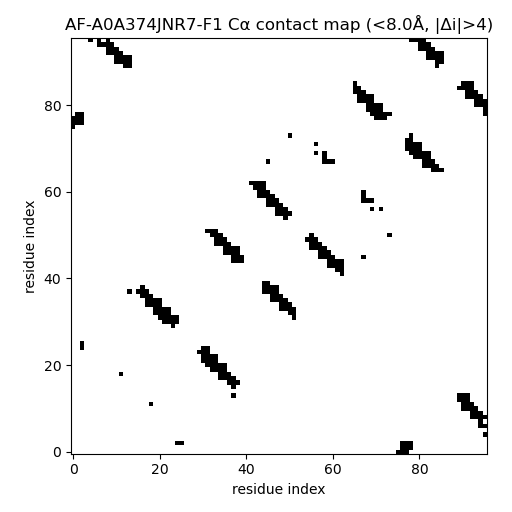. HIS A 1 90 ? 14.339 -0.671 -5.559 1.00 91.69 90 HIS A N 1
ATOM 729 C CA . HIS A 1 90 ? 13.186 -1.564 -5.723 1.00 91.69 90 HIS A CA 1
ATOM 730 C C . HIS A 1 90 ? 12.314 -1.645 -4.459 1.00 91.69 90 HIS A C 1
ATOM 732 O O . HIS A 1 90 ? 11.958 -2.728 -3.995 1.00 91.69 90 HIS A O 1
ATOM 738 N N . THR A 1 91 ? 11.988 -0.491 -3.876 1.00 94.06 91 THR A N 1
ATOM 739 C CA . THR A 1 91 ? 11.307 -0.397 -2.577 1.00 94.06 91 THR A CA 1
ATOM 740 C C . THR A 1 91 ? 10.106 0.543 -2.662 1.00 94.06 91 THR A C 1
ATOM 742 O O . THR A 1 91 ? 10.160 1.589 -3.307 1.00 94.06 91 THR A O 1
ATOM 745 N N . TYR A 1 92 ? 9.010 0.163 -2.009 1.00 94.31 92 TYR A N 1
ATOM 746 C CA . TYR A 1 92 ? 7.877 1.035 -1.732 1.00 94.31 92 TYR A CA 1
ATOM 747 C C . TYR A 1 92 ? 8.050 1.704 -0.370 1.00 94.31 92 TYR A C 1
ATOM 749 O O . TYR A 1 92 ? 8.412 1.044 0.602 1.00 94.31 92 TYR A O 1
ATOM 757 N N . GLU A 1 93 ? 7.739 2.989 -0.284 1.00 94.19 93 GLU A N 1
ATOM 758 C CA . GLU A 1 93 ? 7.716 3.756 0.959 1.00 94.19 93 GLU A CA 1
ATOM 759 C C . GLU A 1 93 ? 6.291 4.248 1.222 1.00 94.19 93 GLU A C 1
ATOM 761 O O . GLU A 1 93 ? 5.719 4.923 0.369 1.00 94.19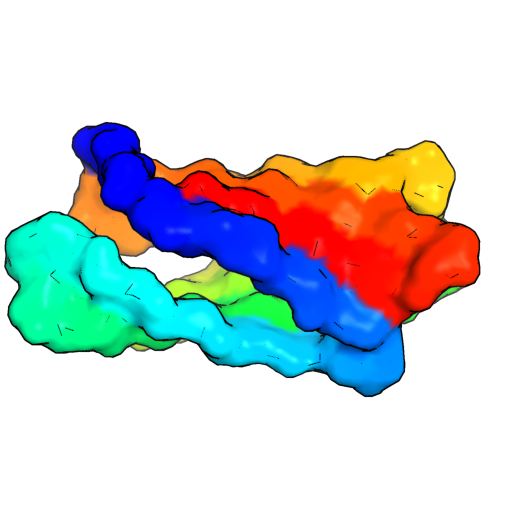 93 GLU A O 1
ATOM 766 N N . ILE A 1 94 ? 5.713 3.903 2.376 1.00 92.56 94 ILE A N 1
ATOM 767 C CA . ILE A 1 94 ? 4.368 4.325 2.795 1.00 92.56 94 ILE A CA 1
ATOM 768 C C . ILE A 1 94 ? 4.472 5.354 3.923 1.00 92.56 94 ILE A C 1
ATOM 770 O O . ILE A 1 94 ? 5.115 5.102 4.947 1.00 92.56 94 ILE A O 1
ATOM 774 N N . LEU A 1 95 ? 3.769 6.474 3.751 1.00 89.56 95 LEU A N 1
ATOM 775 C CA . LEU A 1 95 ? 3.649 7.587 4.694 1.00 89.56 95 LEU A CA 1
ATOM 776 C C . LEU A 1 95 ? 2.164 7.874 4.990 1.00 89.56 95 LEU A C 1
ATOM 778 O O . LEU A 1 95 ? 1.341 7.814 4.074 1.00 89.56 95 LEU A O 1
ATOM 782 N N . PHE A 1 96 ? 1.856 8.199 6.252 1.00 79.12 96 PHE A N 1
ATOM 783 C CA . PHE A 1 96 ? 0.526 8.551 6.777 1.00 79.12 96 PHE A CA 1
ATOM 784 C C . PHE A 1 96 ? 0.562 9.892 7.507 1.00 79.12 96 PHE A C 1
ATOM 786 O O . PHE A 1 96 ? 1.527 10.077 8.289 1.00 79.12 96 PHE A O 1
#

Foldseek 3Di:
DEDDDPDDKDKAALVDQKDWDFDDDPPDPDTWIKIWGWDDDPFKIWIWIQTSVRDIDTDMDTPPDFKDWTWDDDPNYTDIWIWGADPVRNMIMIDD

Nearest PDB structures (foldseek):
  3gyx-assembly6_L  TM=8.081E-01  e=2.571E+00  Megalodesulfovibrio gigas
  7zty-assembly1_A  TM=5.527E-01  e=1.214E+00  Thermochaetoides thermophila
  6idc-assembly1_A-2  TM=4.524E-01  e=4.394E+00  Borreliella burgdorferi

Sequence (96 aa):
MKVKTNVSTILVSEENRYVSLGLNIPDIEEIQIFDVNFIKNTHNWGITVVDPDGKTTTKLTKICKNSLEVEIFFDEYDFEMLVYYDNDSHTYEILF

Mean predicted aligned error: 4.55 Å

Secondary structure (DSSP, 8-state):
-B-------EEEETT--EEEEEE--TT-SSPEEEEEEEEE-SSEEEEEEE-TTS-EEEEEEETT--EEEEEEEETTEEEEEEEEEETTTTEEEEE-